Protein AF-A0A0A8VHV1-F1 (afdb_monomer)

pLDDT: mean 80.83, std 12.63, range [40.34, 96.0]

Mean predicted aligned error: 10.75 Å

Structure (mmCIF, N/CA/C/O backbone):
data_AF-A0A0A8VHV1-F1
#
_entry.id   AF-A0A0A8VHV1-F1
#
loop_
_atom_site.group_PDB
_atom_site.id
_atom_site.type_symbol
_atom_site.label_atom_id
_atom_site.label_alt_id
_atom_site.label_comp_id
_atom_site.label_asym_id
_atom_site.label_entity_id
_atom_site.label_seq_id
_atom_site.pdbx_PDB_ins_code
_atom_site.Cartn_x
_atom_site.Cartn_y
_atom_site.Cartn_z
_atom_site.occupancy
_atom_site.B_iso_or_equiv
_atom_site.auth_seq_id
_atom_site.auth_comp_id
_atom_site.auth_asym_id
_atom_site.auth_atom_id
_atom_site.pdbx_PDB_model_num
ATOM 1 N N . MET A 1 1 ? -10.168 7.794 14.213 1.00 55.97 1 MET A N 1
ATOM 2 C CA . MET A 1 1 ? -9.825 6.361 14.110 1.00 55.97 1 MET A CA 1
ATOM 3 C C . MET A 1 1 ? -11.157 5.637 14.111 1.00 55.97 1 MET A C 1
ATOM 5 O O . MET A 1 1 ? -11.986 6.041 14.915 1.00 55.97 1 MET A O 1
ATOM 9 N N . ALA A 1 2 ? -11.427 4.72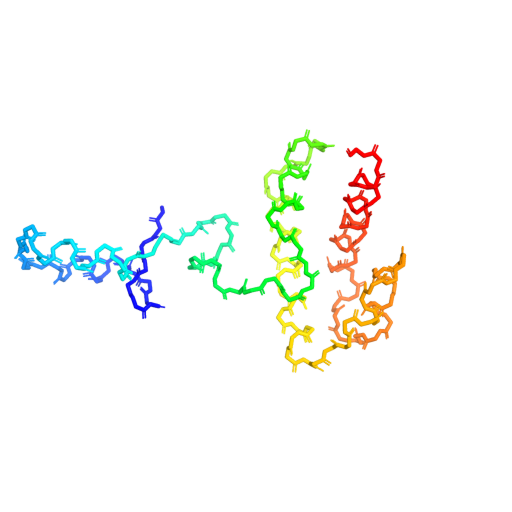6 13.178 1.00 71.88 2 ALA A N 1
ATOM 10 C CA . ALA A 1 2 ? -12.677 3.960 13.217 1.00 71.88 2 ALA A CA 1
ATOM 11 C C . ALA A 1 2 ? -12.372 2.554 13.735 1.00 71.88 2 ALA A C 1
ATOM 13 O O . ALA A 1 2 ? -11.261 2.063 13.538 1.00 71.88 2 ALA A O 1
ATOM 14 N N . LEU A 1 3 ? -13.326 1.942 14.422 1.00 79.81 3 LEU A N 1
ATOM 15 C CA . LEU A 1 3 ? -13.239 0.547 14.827 1.00 79.81 3 LEU A CA 1
ATOM 16 C C . LEU A 1 3 ? -14.014 -0.300 13.830 1.00 79.81 3 LEU A C 1
ATOM 18 O O . LEU A 1 3 ? -14.979 0.156 13.218 1.00 79.81 3 LEU A O 1
ATOM 22 N N . VAL A 1 4 ? -13.558 -1.524 13.660 1.00 80.88 4 VAL A N 1
ATOM 23 C CA . VAL A 1 4 ? -14.183 -2.533 12.828 1.00 80.88 4 VAL A CA 1
ATOM 24 C C . VAL A 1 4 ? -14.493 -3.705 13.726 1.00 80.88 4 VAL A C 1
ATOM 26 O O . VAL A 1 4 ? -13.620 -4.154 14.460 1.00 80.88 4 VAL A O 1
ATOM 29 N N . PHE A 1 5 ? -15.710 -4.208 13.633 1.00 86.00 5 PHE A N 1
ATOM 30 C CA . PHE A 1 5 ? -16.144 -5.402 14.328 1.00 86.00 5 PHE A CA 1
ATOM 31 C C . PHE A 1 5 ? -16.542 -6.448 13.292 1.00 86.00 5 PHE A C 1
ATOM 33 O O . PHE A 1 5 ? -17.395 -6.176 12.447 1.00 86.00 5 PHE A O 1
ATOM 40 N N . ARG A 1 6 ? -15.882 -7.615 13.298 1.00 82.81 6 ARG A N 1
ATOM 41 C CA . ARG A 1 6 ? -16.151 -8.717 12.345 1.00 82.81 6 ARG A CA 1
ATOM 42 C C . ARG A 1 6 ? -16.209 -8.271 10.870 1.00 82.81 6 ARG A C 1
ATOM 44 O O . ARG A 1 6 ? -17.079 -8.685 10.110 1.00 82.81 6 ARG A O 1
ATOM 51 N N . GLY A 1 7 ? -15.298 -7.384 10.469 1.00 75.56 7 GLY A N 1
ATOM 52 C CA . GLY A 1 7 ? -15.221 -6.857 9.099 1.00 75.56 7 GLY A CA 1
ATOM 53 C C . GLY A 1 7 ? -16.186 -5.708 8.775 1.00 75.56 7 GLY A C 1
ATOM 54 O O . GLY A 1 7 ? -16.118 -5.163 7.676 1.00 75.56 7 GLY A O 1
ATOM 55 N N . GLN A 1 8 ? -17.036 -5.279 9.712 1.00 80.12 8 GLN A N 1
ATOM 56 C CA . GLN A 1 8 ? -17.936 -4.137 9.531 1.00 80.12 8 GLN A CA 1
ATOM 57 C C . GLN A 1 8 ? -17.443 -2.903 10.288 1.00 80.12 8 GLN A C 1
ATOM 59 O O . GLN A 1 8 ? -17.110 -2.973 11.470 1.00 80.12 8 GLN A O 1
ATOM 64 N N . ILE A 1 9 ? -17.398 -1.753 9.612 1.00 82.94 9 ILE A N 1
ATOM 65 C CA . ILE A 1 9 ? -17.026 -0.483 10.246 1.00 82.94 9 ILE A CA 1
ATOM 66 C C . ILE A 1 9 ? -18.115 -0.091 11.246 1.00 82.94 9 ILE A C 1
ATOM 68 O O . ILE A 1 9 ? -19.277 0.073 10.880 1.00 82.94 9 ILE A O 1
ATOM 72 N N . ILE A 1 10 ? -17.712 0.145 12.491 1.00 86.94 10 ILE A N 1
ATOM 73 C CA . ILE A 1 10 ? -18.567 0.738 13.513 1.00 86.94 10 ILE A CA 1
ATOM 74 C C . ILE A 1 10 ? -18.740 2.223 13.168 1.00 86.94 10 ILE A C 1
ATOM 76 O O . ILE A 1 10 ? -17.833 3.040 13.355 1.00 86.94 10 ILE A O 1
ATOM 80 N N . ASN A 1 11 ? -19.896 2.563 12.598 1.00 83.62 11 ASN A N 1
ATOM 81 C CA . ASN A 1 11 ? -20.250 3.925 12.206 1.00 83.62 11 ASN A CA 1
ATOM 82 C C . ASN A 1 11 ? -20.964 4.676 13.354 1.00 83.62 11 ASN A C 1
ATOM 84 O O . ASN A 1 11 ? -21.222 4.121 14.421 1.00 83.62 11 ASN A O 1
ATOM 88 N N . LYS A 1 12 ? -21.273 5.965 13.153 1.00 85.25 12 LYS A N 1
ATOM 89 C CA . LYS A 1 12 ? -21.922 6.792 14.188 1.00 85.25 12 LYS A CA 1
ATOM 90 C C . LYS A 1 12 ? -23.313 6.288 14.586 1.00 85.25 12 LYS A C 1
ATOM 92 O O . LYS A 1 12 ? -23.675 6.416 15.748 1.00 85.25 12 LYS A O 1
ATOM 97 N N . GLU A 1 13 ? -24.069 5.738 13.642 1.00 88.50 13 GLU A N 1
ATOM 98 C CA . GLU A 1 13 ? -25.417 5.208 13.882 1.00 88.50 13 GLU A CA 1
ATOM 99 C C . GLU A 1 13 ? -25.359 3.943 14.742 1.00 88.50 13 GLU A C 1
ATOM 101 O O . GLU A 1 13 ? -26.095 3.829 15.716 1.00 88.50 13 GLU A O 1
ATOM 106 N N . ALA A 1 14 ? -24.417 3.042 14.449 1.00 87.50 14 ALA A N 1
ATOM 107 C CA . ALA A 1 14 ? -24.170 1.843 15.238 1.00 87.50 14 ALA A CA 1
ATOM 108 C C . ALA A 1 14 ? -23.776 2.193 16.678 1.00 87.50 14 ALA A C 1
ATOM 110 O O . ALA A 1 14 ? -24.305 1.593 17.602 1.00 87.50 14 ALA A O 1
ATOM 111 N N . ILE A 1 15 ? -22.908 3.195 16.877 1.00 88.31 15 ILE A N 1
ATOM 112 C CA . ILE A 1 15 ? -22.536 3.675 18.222 1.00 88.31 15 ILE A CA 1
ATOM 113 C C . ILE A 1 15 ? -23.752 4.246 18.955 1.00 88.31 15 ILE A C 1
ATOM 115 O O . ILE A 1 15 ? -23.921 3.993 20.141 1.00 88.31 15 ILE A O 1
ATOM 119 N N . ALA A 1 16 ? -24.609 5.000 18.261 1.00 91.19 16 ALA A N 1
ATOM 120 C CA . ALA A 1 16 ? -25.812 5.569 18.863 1.00 91.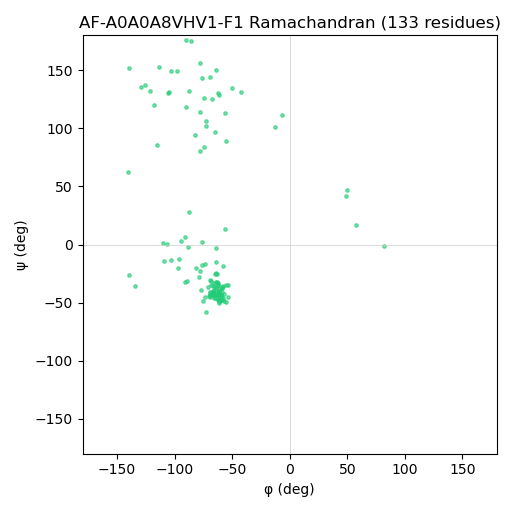19 16 ALA A CA 1
ATOM 121 C C . ALA A 1 16 ? -26.823 4.499 19.313 1.00 91.19 16 ALA A C 1
ATOM 123 O O . ALA A 1 16 ? -27.603 4.758 20.224 1.00 91.19 16 ALA A O 1
ATOM 124 N N . GLY A 1 17 ? -26.802 3.315 18.693 1.00 90.00 17 GLY A N 1
ATOM 125 C CA . GLY A 1 17 ? -27.624 2.165 19.075 1.00 90.00 17 GLY A CA 1
ATOM 126 C C . GLY A 1 17 ? -27.006 1.247 20.135 1.00 90.00 17 GLY A C 1
ATOM 127 O O . GLY A 1 17 ? -27.642 0.268 20.504 1.00 90.00 17 GLY A O 1
ATOM 128 N N . MET A 1 18 ? -25.784 1.514 20.609 1.00 91.31 18 MET A N 1
ATOM 129 C CA . MET A 1 18 ? -25.154 0.732 21.680 1.00 91.31 18 MET A CA 1
ATOM 130 C C . MET A 1 18 ? -25.651 1.227 23.044 1.00 91.31 18 MET A C 1
ATOM 132 O O . MET A 1 18 ? -25.107 2.180 23.598 1.00 91.31 18 MET A O 1
ATOM 136 N N . ASP A 1 19 ? -26.685 0.584 23.581 1.00 92.56 19 ASP A N 1
ATOM 137 C CA . ASP A 1 19 ? -27.321 0.932 24.859 1.00 92.56 19 ASP A CA 1
ATOM 138 C C . ASP A 1 19 ? -27.057 -0.088 25.980 1.00 92.56 19 ASP A C 1
ATOM 140 O O . ASP A 1 19 ? -27.267 0.209 27.158 1.00 92.56 19 ASP A O 1
ATOM 144 N N . GLN A 1 20 ? -26.558 -1.275 25.633 1.00 91.25 20 GLN A N 1
ATOM 145 C CA . GLN A 1 20 ? -26.288 -2.338 26.588 1.00 91.25 20 GLN A CA 1
ATOM 146 C C . GLN A 1 20 ? -24.853 -2.259 27.143 1.00 91.25 20 GLN A C 1
ATOM 148 O O . GLN A 1 20 ? -23.890 -2.422 26.385 1.00 91.25 20 GLN A O 1
ATOM 153 N N . PRO A 1 21 ? -24.673 -2.076 28.466 1.00 92.12 21 PRO A N 1
ATOM 154 C CA . PRO A 1 21 ? -23.369 -2.223 29.094 1.00 92.12 21 PRO A CA 1
ATOM 155 C C . PRO A 1 21 ? -22.937 -3.694 29.079 1.00 92.12 21 PRO A C 1
ATOM 157 O O . PRO A 1 21 ? -23.749 -4.604 29.252 1.00 92.12 21 PRO A O 1
ATOM 160 N N . ILE A 1 22 ? -21.640 -3.913 28.895 1.00 93.75 22 ILE A N 1
ATOM 161 C CA . ILE A 1 22 ? -21.009 -5.235 28.907 1.00 93.75 22 ILE A CA 1
ATOM 162 C C . ILE A 1 22 ? -20.069 -5.349 30.107 1.00 93.75 22 ILE A C 1
ATOM 164 O O . ILE A 1 22 ? -19.545 -4.341 30.583 1.00 93.75 22 ILE A O 1
ATOM 168 N N . ASP A 1 23 ? -19.865 -6.570 30.590 1.00 96.00 23 ASP A N 1
ATOM 169 C CA . ASP A 1 23 ? -18.894 -6.861 31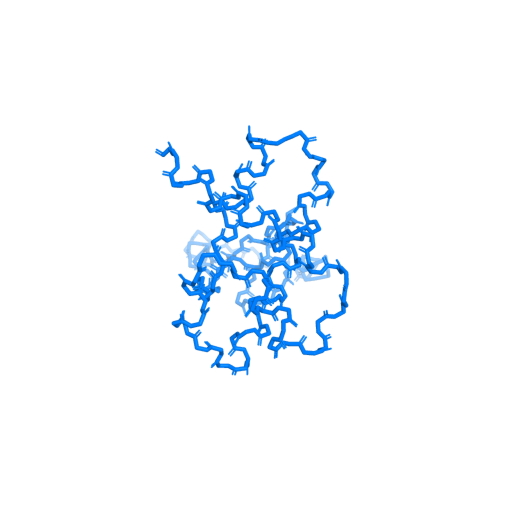.643 1.00 96.00 23 ASP A CA 1
ATOM 170 C C . ASP A 1 23 ? -17.481 -7.100 31.077 1.00 96.00 23 ASP A C 1
ATOM 172 O O . ASP A 1 23 ? -17.260 -7.139 29.860 1.00 96.00 23 ASP A O 1
ATOM 176 N N . ASP A 1 24 ? -16.509 -7.269 31.976 1.00 95.06 24 ASP A N 1
ATOM 177 C CA . ASP A 1 24 ? -15.105 -7.488 31.618 1.00 95.06 24 ASP A CA 1
ATOM 178 C C . ASP A 1 24 ? -14.893 -8.776 30.808 1.00 95.06 24 ASP A C 1
ATOM 180 O O . ASP A 1 24 ? -14.021 -8.831 29.937 1.00 95.06 24 ASP A O 1
ATOM 184 N N . GLN A 1 25 ? -15.691 -9.815 31.065 1.00 94.19 25 GLN A N 1
ATOM 185 C CA . GLN A 1 25 ? -15.568 -11.094 30.373 1.00 94.19 25 GLN A CA 1
ATOM 186 C C . GLN A 1 25 ? -15.993 -10.960 28.907 1.00 94.19 25 GLN A C 1
ATOM 188 O O . GLN A 1 25 ? -15.287 -11.419 28.003 1.00 94.19 25 GLN A O 1
ATOM 193 N N . VAL A 1 26 ? -17.114 -10.282 28.661 1.00 92.81 26 VAL A N 1
ATOM 194 C CA . VAL A 1 26 ? -17.586 -9.959 27.314 1.00 92.81 26 VAL A CA 1
ATOM 195 C C . VAL A 1 26 ? -16.606 -9.008 26.628 1.00 92.81 26 VAL A C 1
ATOM 197 O O . VAL A 1 26 ? -16.240 -9.251 25.476 1.00 92.81 26 VAL A O 1
ATOM 200 N N . TRP A 1 27 ? -16.101 -7.986 27.324 1.00 91.31 27 TRP A N 1
ATOM 201 C CA . TRP A 1 27 ? -15.112 -7.059 26.770 1.00 91.31 27 TRP A CA 1
ATOM 202 C C . TRP A 1 27 ? -13.846 -7.769 26.276 1.00 91.31 27 TRP A C 1
ATOM 204 O O . TRP A 1 27 ? -13.440 -7.566 25.130 1.00 91.31 27 TRP A O 1
ATOM 214 N N . LEU A 1 28 ? -13.262 -8.654 27.089 1.00 89.56 28 LEU A N 1
ATOM 215 C CA . LEU A 1 28 ? -12.073 -9.429 26.717 1.00 89.56 28 LEU A CA 1
ATOM 216 C C . LEU A 1 28 ? -12.303 -10.291 25.468 1.00 89.56 28 LEU A C 1
ATOM 218 O O . LEU A 1 28 ? -11.411 -10.416 24.629 1.00 89.56 28 LEU A O 1
ATOM 222 N N . SER A 1 29 ? -13.501 -10.861 25.312 1.00 89.25 29 SER A N 1
ATOM 223 C CA . SER A 1 29 ? -13.842 -11.627 24.108 1.00 89.25 29 SER A CA 1
ATOM 224 C C . SER A 1 29 ? -13.934 -10.738 22.860 1.00 89.25 29 SER A C 1
ATOM 226 O O . SER A 1 29 ? -13.370 -11.076 21.818 1.00 89.25 29 SER A O 1
ATOM 228 N N . LEU A 1 30 ? -14.555 -9.559 22.985 1.00 88.31 30 LEU A N 1
ATOM 229 C CA . LEU A 1 30 ? -14.760 -8.614 21.886 1.00 88.31 30 LEU A CA 1
ATOM 230 C C . LEU A 1 30 ? -13.458 -7.975 21.405 1.00 88.31 30 LEU A C 1
ATOM 232 O O . LEU A 1 30 ? -13.338 -7.671 20.220 1.00 88.31 30 LEU A O 1
ATOM 236 N N . GLN A 1 31 ? -12.468 -7.793 22.282 1.00 84.06 31 GLN A N 1
ATOM 237 C CA . GLN A 1 31 ? -11.170 -7.225 21.902 1.00 84.06 31 GLN A CA 1
ATOM 238 C C . GLN A 1 31 ? -10.493 -7.996 20.763 1.00 84.06 31 GLN A C 1
ATOM 240 O O . GLN A 1 31 ? -9.881 -7.373 19.900 1.00 84.06 31 GLN A O 1
ATOM 245 N N . ASN A 1 32 ? -10.649 -9.322 20.713 1.00 82.44 32 ASN A N 1
ATOM 246 C CA . ASN A 1 32 ? -10.072 -10.155 19.652 1.00 82.44 32 ASN A CA 1
ATOM 247 C C . ASN A 1 32 ? -10.802 -10.021 18.306 1.00 82.44 32 ASN A C 1
ATOM 249 O O . ASN A 1 32 ? -10.274 -10.406 17.266 1.00 82.44 32 ASN A O 1
ATOM 253 N N . GLU A 1 33 ? -12.020 -9.487 18.317 1.00 85.50 33 GLU A N 1
ATOM 254 C CA . GLU A 1 33 ? -12.856 -9.295 17.130 1.00 85.50 33 GLU A CA 1
ATOM 255 C C . GLU A 1 33 ? -12.870 -7.838 16.649 1.00 85.50 33 GLU A C 1
ATOM 257 O O . GLU A 1 33 ? -13.335 -7.534 15.542 1.00 85.50 33 GLU A O 1
ATOM 262 N N . LEU A 1 34 ? -12.373 -6.934 17.496 1.00 84.62 34 LEU A N 1
ATOM 263 C CA . LEU A 1 34 ? -12.246 -5.518 17.225 1.00 84.62 34 LEU A CA 1
ATOM 264 C C . LEU A 1 34 ? -10.919 -5.227 16.543 1.00 84.62 34 LEU A C 1
ATOM 266 O O . LEU A 1 34 ? -9.838 -5.620 16.966 1.00 84.62 34 LEU A O 1
ATOM 270 N N . THR A 1 35 ? -11.011 -4.461 15.474 1.00 78.50 35 THR A N 1
ATOM 271 C CA . THR A 1 35 ? -9.882 -4.095 14.642 1.00 78.50 35 THR A CA 1
ATOM 272 C C . THR A 1 35 ? -9.858 -2.589 14.449 1.00 78.50 35 THR A C 1
ATOM 274 O O . THR A 1 35 ? -10.872 -1.967 14.134 1.00 78.50 35 THR A O 1
ATOM 277 N N . ALA A 1 36 ? -8.684 -1.975 14.578 1.00 71.88 36 ALA A N 1
ATOM 278 C CA . ALA A 1 36 ? -8.524 -0.570 14.231 1.00 71.88 36 ALA A CA 1
ATOM 279 C C . ALA A 1 36 ? -8.508 -0.387 12.703 1.00 71.88 36 ALA A C 1
ATOM 281 O O . ALA A 1 36 ? -7.688 -0.976 11.998 1.00 71.88 36 ALA A O 1
ATOM 282 N N . LEU A 1 37 ? -9.376 0.489 12.191 1.00 71.38 37 LEU A N 1
ATOM 283 C CA . LEU A 1 37 ? -9.281 1.025 10.837 1.00 71.38 37 LEU A CA 1
ATOM 284 C C . LEU A 1 37 ? -8.210 2.113 10.824 1.00 71.38 37 LEU A C 1
ATOM 286 O O . LEU A 1 37 ? -8.374 3.200 11.404 1.00 71.38 37 LEU A O 1
ATOM 290 N N . CYS A 1 38 ? -7.120 1.855 10.109 1.00 68.88 38 CYS A N 1
ATOM 291 C CA . CYS A 1 38 ? -6.111 2.873 9.897 1.00 68.88 38 CYS A CA 1
ATOM 292 C C . CYS A 1 38 ? -6.646 3.912 8.906 1.00 68.88 38 CYS A C 1
ATOM 294 O O . CYS A 1 38 ? -6.675 3.691 7.699 1.00 68.88 38 CYS A O 1
ATOM 296 N N . ARG A 1 39 ? -7.009 5.102 9.401 1.00 61.16 39 ARG A N 1
ATOM 297 C CA . ARG A 1 39 ? -7.486 6.225 8.564 1.00 61.16 39 ARG A CA 1
ATOM 298 C C . ARG A 1 39 ? -6.493 6.670 7.482 1.00 61.16 39 ARG A C 1
ATOM 300 O O . ARG A 1 39 ? -6.871 7.366 6.546 1.00 61.16 39 ARG A O 1
ATOM 307 N N . PHE A 1 40 ? -5.224 6.301 7.640 1.00 53.97 40 PHE A N 1
ATOM 308 C CA . PHE A 1 40 ? -4.161 6.611 6.692 1.00 53.97 40 PHE A CA 1
ATOM 309 C C . PHE A 1 40 ? -4.010 5.536 5.613 1.00 53.97 40 PHE A C 1
ATOM 311 O O . PHE A 1 40 ? -3.655 5.876 4.489 1.00 53.97 40 PHE A O 1
ATOM 318 N N . CYS A 1 41 ? -4.297 4.272 5.940 1.00 55.47 41 CYS A N 1
ATOM 319 C CA . CYS A 1 41 ? -4.224 3.147 5.004 1.00 55.47 41 CYS A CA 1
ATOM 320 C C . CYS A 1 41 ? -5.584 2.806 4.372 1.00 55.47 41 CYS A C 1
ATOM 322 O O . CYS A 1 41 ? -5.611 2.072 3.398 1.00 55.47 41 CYS A O 1
ATOM 324 N N . SER A 1 42 ? -6.692 3.353 4.893 1.00 54.34 42 SER A N 1
ATOM 325 C CA . SER A 1 42 ? -8.070 3.098 4.436 1.00 54.34 42 SER A CA 1
ATOM 326 C C . SER A 1 42 ? -8.508 1.622 4.473 1.00 54.34 42 SER A C 1
ATOM 328 O O . SER A 1 42 ? -9.550 1.297 3.918 1.00 54.34 42 SER A O 1
ATOM 330 N N . GLU A 1 43 ? -7.786 0.770 5.205 1.00 53.88 43 GLU A N 1
ATOM 331 C CA . GLU A 1 43 ? -8.103 -0.644 5.423 1.00 53.88 43 GLU A CA 1
ATOM 332 C C . GLU A 1 43 ? -8.170 -0.986 6.919 1.00 53.88 43 GLU A C 1
ATOM 334 O O . GLU A 1 43 ? -7.36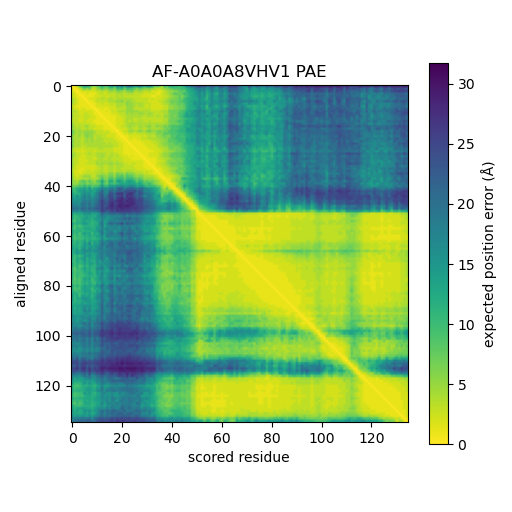9 -0.516 7.743 1.00 53.88 43 GLU A O 1
ATOM 339 N N . ILE A 1 44 ? -9.202 -1.770 7.240 1.00 54.06 44 ILE A N 1
ATOM 340 C CA . ILE A 1 44 ? -9.352 -2.646 8.410 1.00 54.06 44 ILE A CA 1
ATOM 341 C C . ILE A 1 44 ? -8.066 -3.476 8.466 1.00 54.06 44 ILE A C 1
ATOM 343 O O . ILE A 1 44 ? -7.675 -3.875 7.379 1.00 54.06 44 ILE A O 1
ATOM 347 N N . TYR A 1 45 ? -7.403 -3.665 9.624 1.00 49.50 45 TYR A N 1
ATOM 348 C CA . TYR A 1 45 ? -6.156 -4.458 9.791 1.00 49.50 45 TYR A CA 1
ATOM 349 C C . TYR A 1 45 ? -5.756 -5.214 8.520 1.00 49.50 45 TYR A C 1
ATOM 351 O O . TYR A 1 45 ? -6.487 -6.119 8.117 1.00 49.50 45 TYR A O 1
ATOM 359 N N . CYS A 1 46 ? -4.649 -4.821 7.885 1.00 46.12 46 CYS A N 1
ATOM 360 C CA . CYS A 1 46 ? -4.137 -5.486 6.691 1.00 46.12 46 CYS A CA 1
ATOM 361 C C . CYS A 1 46 ? -3.928 -6.984 6.961 1.00 46.12 46 CYS A C 1
ATOM 363 O O . CYS A 1 46 ? -2.852 -7.401 7.370 1.00 46.12 46 CYS A O 1
ATOM 365 N N . ASN A 1 47 ? -4.972 -7.773 6.728 1.00 40.34 47 ASN A N 1
ATOM 366 C CA . ASN A 1 47 ? -4.931 -9.213 6.522 1.00 40.34 47 ASN A CA 1
ATOM 367 C C . ASN A 1 47 ? -4.780 -9.532 5.031 1.00 40.34 47 ASN A C 1
ATOM 369 O O . ASN A 1 47 ? -4.824 -10.698 4.646 1.00 40.34 47 ASN A O 1
ATOM 373 N N . SER A 1 48 ? -4.571 -8.522 4.181 1.00 45.53 48 SER A N 1
ATOM 374 C CA . SER A 1 48 ? -3.899 -8.741 2.912 1.00 45.53 48 SER A CA 1
ATOM 375 C C . SER A 1 48 ? -2.473 -9.169 3.245 1.00 45.53 48 SER A C 1
ATOM 377 O O . SER A 1 48 ? -1.608 -8.348 3.546 1.00 45.53 48 SER A O 1
ATOM 379 N N . SER A 1 49 ? -2.236 -10.485 3.248 1.00 50.59 49 SER A N 1
ATOM 380 C CA . SER A 1 49 ? -0.889 -11.011 3.039 1.00 50.59 49 SER A CA 1
ATOM 381 C C . SER A 1 49 ? -0.262 -10.202 1.902 1.00 50.59 49 SER A C 1
ATOM 383 O O . SER A 1 49 ? -0.953 -10.019 0.894 1.00 50.59 49 SER A O 1
ATOM 385 N N . PRO A 1 50 ? 0.972 -9.691 2.034 1.00 55.31 50 PRO A N 1
ATOM 386 C CA . PRO A 1 50 ? 1.574 -8.906 0.966 1.00 55.31 50 PRO A CA 1
ATOM 387 C C . PRO A 1 50 ? 1.581 -9.762 -0.303 1.00 55.31 50 PRO A C 1
ATOM 389 O O . PRO A 1 50 ? 2.223 -10.812 -0.324 1.00 55.31 50 PRO A O 1
ATOM 392 N N . GLY A 1 51 ? 0.799 -9.367 -1.312 1.00 73.19 51 GLY A N 1
ATOM 393 C CA . GLY A 1 51 ? 0.734 -10.096 -2.573 1.00 73.19 51 GLY A CA 1
ATOM 394 C C . GLY A 1 51 ? 2.023 -9.870 -3.349 1.00 73.19 51 GLY A C 1
ATOM 395 O O . GLY A 1 51 ? 2.764 -10.808 -3.630 1.00 73.19 51 GLY A O 1
ATOM 396 N N . TYR A 1 52 ? 2.317 -8.600 -3.629 1.00 84.69 52 TYR A N 1
ATOM 397 C CA . TYR A 1 52 ? 3.474 -8.187 -4.418 1.00 84.69 52 TYR A CA 1
ATOM 398 C C . TYR A 1 52 ? 4.234 -7.008 -3.795 1.00 84.69 52 TYR A C 1
ATOM 400 O O . TYR A 1 52 ? 5.463 -6.965 -3.864 1.00 84.69 52 TYR A O 1
ATOM 408 N N . PHE A 1 53 ? 3.542 -6.053 -3.165 1.00 88.06 53 PHE A N 1
ATOM 409 C CA . PHE A 1 53 ? 4.181 -4.857 -2.599 1.00 88.06 53 PHE A CA 1
ATOM 410 C C . PHE A 1 53 ? 4.284 -4.898 -1.065 1.00 88.06 53 PHE A C 1
ATOM 412 O O . PHE A 1 53 ? 3.281 -5.048 -0.367 1.00 88.06 53 PHE A O 1
ATOM 419 N N . ASP A 1 54 ? 5.474 -4.630 -0.518 1.00 88.94 54 ASP A N 1
ATOM 420 C CA . ASP A 1 54 ? 5.659 -4.314 0.902 1.00 88.94 54 ASP A CA 1
ATOM 421 C C . ASP A 1 54 ? 5.258 -2.856 1.163 1.00 88.94 54 ASP A C 1
ATOM 423 O O . ASP A 1 54 ? 6.065 -1.923 1.212 1.00 88.94 54 ASP A O 1
ATOM 427 N N . ILE A 1 55 ? 3.948 -2.648 1.287 1.00 87.50 55 ILE A N 1
ATOM 428 C CA . ILE A 1 55 ? 3.361 -1.319 1.461 1.00 87.50 55 ILE A CA 1
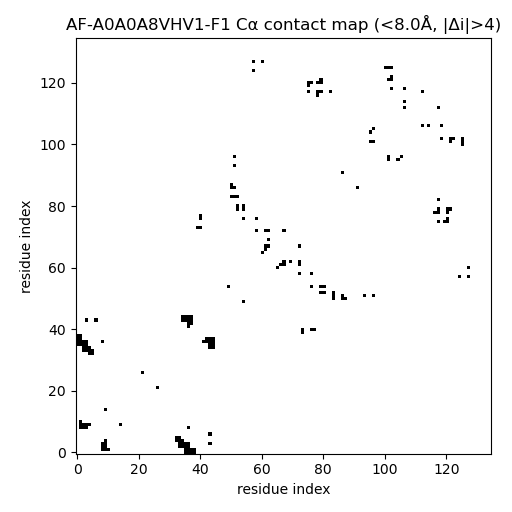ATOM 429 C C . ILE A 1 55 ? 3.821 -0.650 2.762 1.00 87.50 55 ILE A C 1
ATOM 431 O O . ILE A 1 55 ? 3.913 0.579 2.816 1.00 87.50 55 ILE A O 1
ATOM 435 N N . MET A 1 56 ? 4.072 -1.425 3.818 1.00 85.69 56 MET A N 1
ATOM 436 C CA . MET A 1 56 ? 4.423 -0.871 5.125 1.00 85.69 56 MET A CA 1
ATOM 437 C C . MET A 1 56 ? 5.860 -0.363 5.132 1.00 85.69 56 MET A C 1
ATOM 439 O O . MET A 1 56 ? 6.078 0.794 5.500 1.00 85.69 56 MET A O 1
ATOM 443 N N . ALA A 1 57 ? 6.810 -1.170 4.657 1.00 88.06 57 ALA A N 1
ATOM 444 C CA . ALA A 1 57 ? 8.200 -0.749 4.5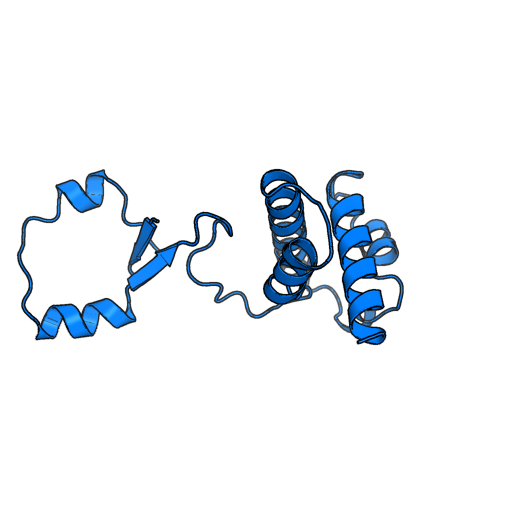52 1.00 88.06 57 ALA A CA 1
ATOM 445 C C . ALA A 1 57 ? 8.370 0.385 3.531 1.00 88.06 57 ALA A C 1
ATOM 447 O O . ALA A 1 57 ? 9.025 1.385 3.828 1.00 88.06 57 ALA A O 1
ATOM 448 N N . PHE A 1 58 ? 7.689 0.311 2.379 1.00 91.81 58 PHE A N 1
ATOM 449 C CA . PHE A 1 58 ? 7.691 1.398 1.398 1.00 91.81 58 PHE A CA 1
ATOM 450 C C . PHE A 1 58 ? 7.187 2.717 1.990 1.00 91.81 58 PHE A C 1
ATOM 452 O O . PHE A 1 58 ? 7.806 3.765 1.814 1.00 91.81 58 PHE A O 1
ATOM 459 N N . LYS A 1 59 ? 6.070 2.685 2.724 1.00 89.62 59 LYS A N 1
ATOM 460 C CA . LYS A 1 59 ? 5.516 3.875 3.376 1.00 89.62 59 LYS A CA 1
ATOM 461 C C . LYS A 1 59 ? 6.489 4.467 4.397 1.00 89.62 59 LYS A C 1
ATOM 463 O O . LYS A 1 59 ? 6.596 5.690 4.460 1.00 89.62 59 LYS A O 1
ATOM 468 N N . GLN A 1 60 ? 7.175 3.626 5.172 1.00 89.50 60 GLN A N 1
ATOM 469 C CA . GLN A 1 60 ? 8.182 4.083 6.130 1.00 89.50 60 GLN A CA 1
ATOM 470 C C . GLN A 1 60 ? 9.341 4.780 5.414 1.00 89.50 60 GLN A C 1
ATOM 472 O O . GLN A 1 60 ? 9.667 5.917 5.747 1.00 89.50 60 GLN A O 1
ATOM 477 N N . TYR A 1 61 ? 9.864 4.159 4.353 1.00 94.19 61 TYR A N 1
ATOM 478 C CA . TYR A 1 61 ? 10.876 4.758 3.486 1.00 94.19 61 TYR A CA 1
ATOM 479 C C . TYR A 1 61 ? 10.435 6.129 2.955 1.00 94.19 61 TYR A C 1
ATOM 481 O O . TYR A 1 61 ? 11.196 7.090 3.024 1.00 94.19 61 TYR A O 1
ATOM 489 N N . LEU A 1 62 ? 9.191 6.263 2.479 1.00 93.56 62 LEU A N 1
ATOM 490 C CA . LEU A 1 62 ? 8.708 7.552 1.986 1.00 93.56 62 LEU A CA 1
ATOM 491 C C . LEU A 1 62 ? 8.680 8.636 3.077 1.00 93.56 62 LEU A C 1
ATOM 493 O O . LEU A 1 62 ? 8.930 9.794 2.756 1.00 93.56 62 LEU A O 1
ATOM 497 N N . PHE A 1 63 ? 8.375 8.296 4.331 1.00 88.44 63 PHE A N 1
ATOM 498 C CA . PHE A 1 63 ? 8.363 9.273 5.425 1.00 88.44 63 PHE A CA 1
ATOM 499 C C . PHE A 1 63 ? 9.754 9.647 5.922 1.00 88.44 63 PHE A C 1
ATOM 501 O O . PHE A 1 63 ? 9.980 10.802 6.266 1.00 88.44 63 PHE A O 1
ATOM 508 N N . GLU A 1 64 ? 10.661 8.678 6.000 1.00 91.06 64 GLU A N 1
ATOM 509 C CA . GLU A 1 64 ? 11.970 8.883 6.620 1.00 91.06 64 GLU A CA 1
ATOM 510 C C . GLU A 1 64 ? 13.037 9.340 5.628 1.00 91.06 64 GLU A C 1
ATOM 512 O O . GLU A 1 64 ? 13.941 10.081 5.997 1.00 91.06 64 GLU A O 1
ATOM 517 N N . GLN A 1 65 ? 12.942 8.892 4.374 1.00 94.00 65 GLN A N 1
ATOM 518 C CA . GLN A 1 65 ? 13.997 9.049 3.370 1.00 94.00 65 GLN A CA 1
ATOM 519 C C . GLN A 1 65 ? 13.620 10.035 2.257 1.00 94.00 65 GLN A C 1
ATOM 521 O O . GLN A 1 65 ? 14.387 10.229 1.314 1.00 94.00 65 GLN A O 1
ATOM 526 N N . THR A 1 66 ? 12.434 10.655 2.317 1.00 91.50 66 THR A N 1
ATOM 527 C CA . THR A 1 66 ? 11.990 11.637 1.316 1.00 91.50 66 THR A CA 1
ATOM 528 C C . THR A 1 66 ? 11.270 12.820 1.961 1.00 91.50 66 THR A C 1
ATOM 530 O O . THR A 1 66 ? 10.607 12.666 2.979 1.00 91.50 66 THR A O 1
ATOM 533 N N . GLU A 1 67 ? 11.314 13.996 1.330 1.00 92.56 67 GLU A N 1
ATOM 534 C CA . GLU A 1 67 ? 10.607 15.204 1.800 1.00 92.56 67 GLU A CA 1
ATOM 535 C C . GLU A 1 67 ? 9.156 15.297 1.283 1.00 92.56 67 GLU A C 1
ATOM 537 O O . GLU A 1 67 ? 8.610 16.379 1.055 1.00 92.56 67 GLU A O 1
ATOM 542 N N . MET A 1 68 ? 8.511 14.160 1.015 1.00 91.31 68 MET A N 1
ATOM 543 C CA . MET A 1 68 ? 7.172 14.159 0.430 1.00 91.31 68 MET A CA 1
ATOM 544 C C . MET A 1 68 ? 6.084 14.500 1.449 1.00 91.31 68 MET A C 1
ATOM 546 O O . MET A 1 68 ? 6.095 14.059 2.595 1.00 91.31 68 MET A O 1
ATOM 550 N N . SER A 1 69 ? 5.063 15.232 0.992 1.00 92.62 69 SER A N 1
ATOM 551 C CA . SER A 1 69 ? 3.899 15.538 1.824 1.00 92.62 69 SER A CA 1
ATOM 552 C C . SER A 1 69 ? 3.126 14.270 2.211 1.00 92.62 69 SER A C 1
ATOM 554 O O . SER A 1 69 ? 3.014 13.327 1.421 1.00 92.62 69 SER A O 1
ATOM 556 N N . HIS A 1 70 ? 2.481 14.280 3.383 1.00 84.81 70 HIS A N 1
ATOM 557 C CA . HIS A 1 70 ? 1.602 13.187 3.824 1.00 84.81 70 HIS A CA 1
ATOM 558 C C . HIS A 1 70 ? 0.514 12.838 2.792 1.00 84.81 70 HIS A C 1
ATOM 560 O O . HIS A 1 70 ? 0.154 11.668 2.648 1.00 84.81 70 HIS A O 1
ATOM 566 N N . SER A 1 71 ? -0.003 13.834 2.065 1.00 87.19 71 SER A N 1
ATOM 567 C CA . SER A 1 71 ? -1.003 13.635 1.009 1.00 87.19 71 SER A CA 1
ATOM 568 C C . SER A 1 71 ? -0.433 12.836 -0.163 1.00 87.19 71 SER A C 1
ATOM 570 O O . SER A 1 71 ? -1.051 11.865 -0.595 1.00 87.19 71 SER A O 1
ATOM 572 N N . THR A 1 72 ? 0.771 13.186 -0.620 1.00 90.50 72 THR A N 1
ATOM 573 C CA . THR A 1 72 ? 1.478 12.477 -1.698 1.00 90.50 72 THR A CA 1
ATOM 574 C C . THR A 1 72 ? 1.833 11.049 -1.289 1.00 90.50 72 THR A C 1
ATOM 576 O O . THR A 1 72 ? 1.606 10.111 -2.052 1.00 90.50 72 THR A O 1
ATOM 579 N N . VAL A 1 73 ? 2.319 10.857 -0.057 1.00 90.31 73 VAL A N 1
ATOM 580 C CA . VAL A 1 73 ? 2.604 9.520 0.489 1.00 90.31 73 VAL A CA 1
ATOM 581 C C . VAL A 1 73 ? 1.340 8.659 0.489 1.00 90.31 73 VAL A C 1
ATOM 583 O O . VAL A 1 73 ? 1.361 7.523 0.014 1.00 90.31 73 VAL A O 1
ATOM 586 N N . ARG A 1 74 ? 0.211 9.206 0.961 1.00 86.44 74 ARG A N 1
ATOM 587 C CA . ARG A 1 74 ? -1.079 8.500 0.959 1.00 86.44 74 ARG A CA 1
ATOM 588 C C . ARG A 1 74 ? -1.514 8.114 -0.453 1.00 86.44 74 ARG A C 1
ATOM 590 O O . ARG A 1 74 ? -1.975 6.996 -0.660 1.00 86.44 74 ARG A O 1
ATOM 597 N N . GLU A 1 75 ? -1.365 9.019 -1.412 1.00 88.62 75 GLU A N 1
ATOM 598 C CA . GLU A 1 75 ? -1.716 8.782 -2.813 1.00 88.62 75 GLU A CA 1
ATOM 599 C C . GLU A 1 75 ? -0.924 7.611 -3.410 1.00 88.62 75 GLU A C 1
ATOM 601 O O . GLU A 1 75 ? -1.512 6.734 -4.046 1.00 88.62 75 GLU A O 1
ATOM 606 N N . TYR A 1 76 ? 0.386 7.542 -3.161 1.00 90.75 76 TYR A N 1
ATOM 607 C CA . TYR A 1 76 ? 1.221 6.440 -3.647 1.00 90.75 76 TYR A CA 1
ATOM 608 C C . TYR A 1 76 ? 0.888 5.112 -2.977 1.00 90.75 76 TYR A C 1
ATOM 610 O O . TYR A 1 76 ? 0.743 4.107 -3.670 1.00 90.75 76 TYR A O 1
ATOM 618 N N . VAL A 1 77 ? 0.683 5.110 -1.658 1.00 88.00 77 VAL A N 1
ATOM 619 C CA . VAL A 1 77 ? 0.281 3.908 -0.916 1.00 88.00 77 VAL A CA 1
ATOM 620 C C . VAL A 1 77 ? -1.042 3.347 -1.443 1.00 88.00 77 VAL A C 1
ATOM 622 O O . VAL A 1 77 ? -1.137 2.156 -1.723 1.00 88.00 77 VAL A O 1
ATOM 625 N N . VAL A 1 78 ? -2.058 4.196 -1.632 1.00 84.62 78 VAL A N 1
ATOM 626 C CA . VAL A 1 78 ? -3.368 3.763 -2.151 1.00 84.62 78 VAL A CA 1
ATOM 627 C C . VAL A 1 78 ? -3.255 3.222 -3.577 1.00 84.62 78 VAL A C 1
ATOM 629 O O . VAL A 1 78 ? -3.922 2.250 -3.924 1.00 84.62 78 VAL A O 1
ATOM 632 N N . ARG A 1 79 ? -2.407 3.825 -4.416 1.00 87.50 79 ARG A N 1
ATOM 633 C CA . ARG A 1 79 ? -2.180 3.358 -5.790 1.00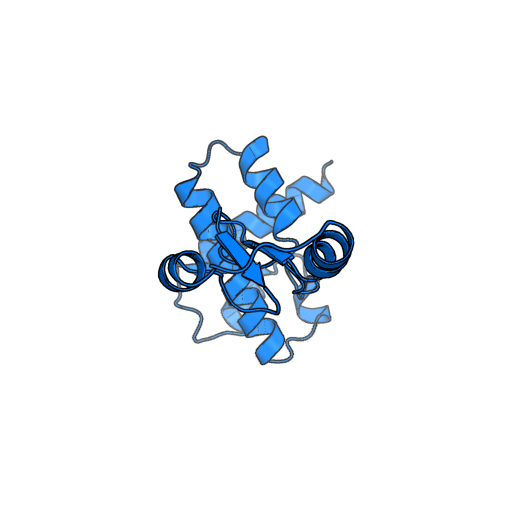 87.50 79 ARG A CA 1
ATOM 634 C C . ARG A 1 79 ? -1.548 1.976 -5.837 1.00 87.50 79 ARG A C 1
ATOM 636 O O . ARG A 1 79 ? -2.032 1.147 -6.600 1.00 87.50 79 ARG A O 1
ATOM 643 N N . LEU A 1 80 ? -0.509 1.733 -5.039 1.00 88.50 80 LEU A N 1
ATOM 644 C CA . LEU A 1 80 ? 0.142 0.424 -5.005 1.00 88.50 80 LEU A CA 1
ATOM 645 C C . LEU A 1 80 ? -0.775 -0.655 -4.427 1.00 88.50 80 LEU A C 1
ATOM 647 O O . LEU A 1 80 ? -0.781 -1.755 -4.952 1.00 88.50 80 LEU A O 1
ATOM 651 N N . ARG A 1 81 ? -1.620 -0.334 -3.440 1.00 84.38 81 ARG A N 1
ATOM 652 C CA . ARG A 1 81 ? -2.631 -1.276 -2.919 1.00 84.38 81 ARG A CA 1
ATOM 653 C C . ARG A 1 81 ? -3.640 -1.709 -3.973 1.00 84.38 81 ARG A C 1
ATOM 655 O O . ARG A 1 81 ? -3.832 -2.895 -4.190 1.00 84.38 81 ARG A O 1
ATOM 662 N N . ARG A 1 82 ? -4.232 -0.748 -4.686 1.00 81.88 82 ARG A N 1
ATOM 663 C CA . ARG A 1 82 ? -5.155 -1.053 -5.792 1.00 81.88 82 ARG A CA 1
ATOM 664 C C . ARG A 1 82 ? -4.483 -1.886 -6.876 1.00 81.88 82 ARG A C 1
ATOM 666 O O . ARG A 1 82 ? -5.119 -2.727 -7.495 1.00 81.88 82 ARG A O 1
ATOM 673 N N . LEU A 1 83 ? -3.205 -1.621 -7.129 1.00 84.31 83 LEU A N 1
ATOM 674 C CA . LEU A 1 83 ? -2.432 -2.397 -8.082 1.00 84.31 83 LEU A CA 1
ATOM 675 C C . LEU A 1 83 ? -2.178 -3.822 -7.571 1.00 84.31 83 LEU A C 1
ATOM 677 O O . LEU A 1 83 ? -2.337 -4.757 -8.342 1.00 84.31 83 LEU A O 1
ATOM 681 N N . ASP A 1 84 ? -1.862 -3.990 -6.287 1.00 84.94 84 ASP A N 1
ATOM 682 C CA . ASP A 1 84 ? -1.734 -5.293 -5.623 1.00 84.94 84 ASP A CA 1
ATOM 683 C C . ASP A 1 84 ? -3.021 -6.118 -5.782 1.00 84.94 84 ASP A C 1
ATOM 685 O O . ASP A 1 84 ? -2.978 -7.242 -6.273 1.00 84.94 84 ASP A O 1
ATOM 689 N N . GLU A 1 85 ? -4.182 -5.517 -5.494 1.00 80.19 85 GLU A N 1
ATOM 690 C CA . GLU A 1 85 ? -5.501 -6.141 -5.676 1.00 80.19 85 GLU A CA 1
ATOM 691 C C . GLU A 1 85 ? -5.732 -6.594 -7.127 1.00 80.19 85 GLU A C 1
ATOM 693 O O . GLU A 1 85 ? -6.221 -7.699 -7.367 1.00 80.19 85 GLU A O 1
ATOM 698 N N . MET A 1 86 ? -5.353 -5.769 -8.111 1.00 81.25 86 MET A N 1
ATOM 699 C CA . MET A 1 86 ? -5.469 -6.111 -9.534 1.00 81.25 86 MET A CA 1
ATOM 700 C C . MET A 1 86 ? -4.543 -7.268 -9.938 1.00 81.25 86 MET A C 1
ATOM 702 O O . MET A 1 86 ? -4.938 -8.129 -10.729 1.00 81.25 86 MET A O 1
ATOM 706 N N . LEU A 1 87 ? -3.316 -7.302 -9.413 1.00 84.12 87 LEU A N 1
ATOM 707 C CA . LEU A 1 87 ? -2.349 -8.369 -9.685 1.00 84.12 87 LEU A CA 1
ATOM 708 C C . LEU A 1 87 ? -2.802 -9.697 -9.068 1.00 84.12 87 LEU A C 1
ATOM 7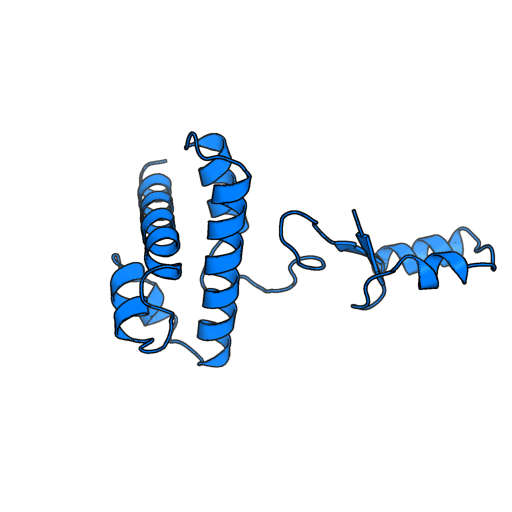10 O O . LEU A 1 87 ? -2.780 -10.725 -9.743 1.00 84.12 87 LEU A O 1
ATOM 714 N N . VAL A 1 88 ? -3.304 -9.664 -7.831 1.00 83.56 88 VAL A N 1
ATOM 715 C CA . VAL A 1 88 ? -3.885 -10.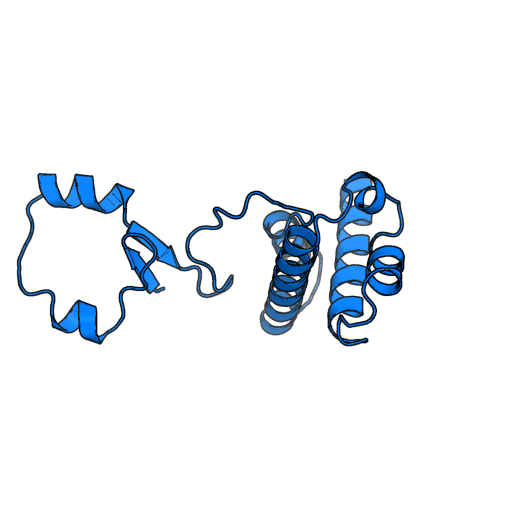836 -7.161 1.00 83.56 88 VAL A CA 1
ATOM 716 C C . VAL A 1 88 ? -5.099 -11.352 -7.937 1.00 83.56 88 VAL A C 1
ATOM 718 O O . VAL A 1 88 ? -5.167 -12.536 -8.256 1.00 83.56 88 VAL A O 1
ATOM 721 N N . ALA A 1 89 ? -6.030 -10.471 -8.318 1.00 81.06 89 ALA A N 1
ATOM 722 C CA . ALA A 1 89 ? -7.233 -10.857 -9.060 1.00 81.06 89 ALA A CA 1
ATOM 723 C C . ALA A 1 89 ? -6.935 -11.453 -10.449 1.00 81.06 89 ALA A C 1
ATOM 725 O O . ALA A 1 89 ? -7.737 -12.223 -10.977 1.00 81.06 89 ALA A O 1
ATOM 726 N N . SER A 1 90 ? -5.788 -11.110 -11.042 1.00 81.69 90 SER A N 1
ATOM 727 C CA . SER A 1 90 ? -5.342 -11.633 -12.339 1.00 81.69 90 SER A CA 1
ATOM 728 C C . SER A 1 90 ? -4.410 -12.845 -12.235 1.00 81.69 90 SER A C 1
ATOM 730 O O . SER A 1 90 ? -3.965 -13.341 -13.269 1.00 81.69 90 SER A O 1
ATOM 732 N N . ASN A 1 91 ? -4.142 -13.356 -11.024 1.00 83.88 91 ASN A N 1
ATOM 733 C CA . ASN A 1 91 ? -3.157 -14.413 -10.764 1.00 83.88 91 ASN A CA 1
ATOM 734 C C . ASN A 1 91 ? -1.796 -14.105 -11.412 1.00 83.88 91 ASN A C 1
ATOM 736 O O . ASN A 1 91 ? -1.211 -14.941 -12.108 1.00 83.88 91 ASN A O 1
ATOM 740 N N . TYR A 1 92 ? -1.311 -12.876 -11.234 1.00 84.62 92 TYR A N 1
ATOM 741 C CA . TYR A 1 92 ? -0.090 -12.425 -11.889 1.00 84.62 92 TYR A CA 1
ATOM 742 C C . TYR A 1 92 ? 1.135 -13.257 -11.436 1.00 84.62 92 TYR A C 1
ATOM 744 O O . TYR A 1 92 ? 1.364 -13.420 -10.239 1.00 84.62 92 TYR A O 1
ATOM 752 N N . PRO A 1 93 ? 1.969 -13.791 -12.343 1.00 84.25 93 PRO A N 1
ATOM 753 C CA . PRO A 1 93 ? 3.091 -14.646 -11.946 1.00 84.25 93 PRO A CA 1
ATOM 754 C C . PRO A 1 93 ? 4.111 -13.926 -11.048 1.00 84.25 93 PRO A C 1
ATOM 756 O O . PRO A 1 93 ? 4.615 -12.855 -11.402 1.00 84.25 93 PRO A O 1
ATOM 759 N N . ALA A 1 94 ? 4.466 -14.520 -9.906 1.00 81.62 94 ALA A N 1
ATOM 760 C CA . ALA A 1 94 ? 5.426 -13.938 -8.961 1.00 81.62 94 ALA A CA 1
ATOM 761 C C . ALA A 1 94 ? 6.836 -13.806 -9.570 1.00 81.62 94 ALA A C 1
ATOM 763 O O . ALA A 1 94 ? 7.553 -12.841 -9.307 1.00 81.62 94 ALA A O 1
ATOM 764 N N . GLU A 1 95 ? 7.214 -14.718 -10.467 1.00 80.88 95 GLU A N 1
ATOM 765 C CA . GLU A 1 95 ? 8.503 -14.703 -11.166 1.00 80.88 95 GLU A CA 1
ATOM 766 C C . GLU A 1 95 ? 8.623 -13.489 -12.089 1.00 80.88 95 GLU A C 1
ATOM 768 O O . GLU A 1 95 ? 9.704 -12.921 -12.263 1.00 80.88 95 GLU A O 1
ATOM 773 N N . LYS A 1 96 ? 7.497 -13.044 -12.665 1.00 77.00 96 LYS A N 1
ATOM 774 C CA . LYS A 1 96 ? 7.466 -11.819 -13.464 1.00 77.00 96 LYS A CA 1
ATOM 775 C C . LYS A 1 96 ? 7.694 -10.584 -12.600 1.00 77.00 96 LYS A C 1
ATOM 777 O O . LYS A 1 96 ? 8.271 -9.621 -13.106 1.00 77.00 96 LYS A O 1
ATOM 782 N N . PHE A 1 97 ? 7.271 -10.617 -11.338 1.00 79.88 97 PHE A N 1
ATOM 783 C CA . PHE A 1 97 ? 7.423 -9.520 -10.387 1.00 79.88 97 PHE A CA 1
ATOM 784 C C . PHE A 1 97 ? 8.842 -9.415 -9.802 1.00 79.88 97 PHE A C 1
ATOM 786 O O . PHE A 1 97 ? 9.254 -8.332 -9.426 1.00 79.88 97 PHE A O 1
ATOM 793 N N . ALA A 1 98 ? 9.649 -10.477 -9.784 1.00 71.69 98 ALA A N 1
ATOM 794 C CA . ALA A 1 98 ? 10.992 -10.449 -9.181 1.00 71.69 98 ALA A CA 1
ATOM 795 C C . ALA A 1 98 ? 12.091 -9.735 -10.015 1.00 71.69 98 ALA A C 1
ATOM 797 O O . ALA A 1 98 ? 13.259 -9.726 -9.628 1.00 71.69 98 ALA A O 1
ATOM 798 N N . SER A 1 99 ? 11.762 -9.161 -11.178 1.00 68.06 99 SER A N 1
ATOM 799 C CA . SER A 1 99 ? 12.752 -8.538 -12.075 1.00 68.06 99 SER A CA 1
ATOM 800 C C . SER A 1 99 ? 13.208 -7.148 -11.619 1.00 68.06 99 SER A C 1
ATOM 802 O O . SER A 1 99 ? 12.445 -6.420 -10.994 1.00 68.06 99 SER A O 1
ATOM 804 N N . GLU A 1 100 ? 14.403 -6.717 -12.038 1.00 64.56 100 GLU A N 1
ATOM 805 C CA . GLU A 1 100 ? 14.998 -5.416 -11.671 1.00 64.56 100 GLU A CA 1
ATOM 806 C C . GLU A 1 100 ? 14.232 -4.173 -12.171 1.00 64.56 100 GLU A C 1
ATOM 808 O O . GLU A 1 100 ? 14.615 -3.048 -11.865 1.00 64.56 100 GLU A O 1
ATOM 813 N N . THR A 1 101 ? 13.149 -4.342 -12.933 1.00 69.25 101 THR A N 1
ATOM 814 C CA . THR A 1 101 ? 12.334 -3.239 -13.468 1.00 69.25 101 THR A CA 1
ATOM 815 C C . THR A 1 101 ? 10.845 -3.573 -13.409 1.00 69.25 101 THR A C 1
ATOM 817 O O . THR A 1 101 ? 10.149 -3.656 -14.426 1.00 69.25 101 THR A O 1
ATOM 820 N N . ILE A 1 102 ? 10.338 -3.765 -12.188 1.00 76.12 102 ILE A N 1
ATOM 821 C CA . ILE A 1 102 ? 8.937 -4.136 -11.959 1.00 76.12 102 ILE A CA 1
ATOM 822 C C . ILE A 1 102 ? 7.960 -3.120 -12.559 1.00 76.12 102 ILE A C 1
ATOM 824 O O . ILE A 1 102 ? 6.939 -3.520 -13.117 1.00 76.12 102 ILE A O 1
ATOM 828 N N . HIS A 1 103 ? 8.286 -1.817 -12.532 1.00 78.38 103 HIS A N 1
ATOM 829 C CA . HIS A 1 103 ? 7.382 -0.790 -13.049 1.00 78.38 103 HIS A CA 1
ATOM 830 C C . HIS A 1 103 ? 7.068 -0.974 -14.530 1.00 78.38 103 HIS A C 1
ATOM 832 O O . HIS A 1 103 ? 5.924 -0.785 -14.933 1.00 78.38 103 HIS A O 1
ATOM 838 N N . GLN A 1 104 ? 8.081 -1.289 -15.341 1.00 76.06 104 GLN A N 1
ATOM 839 C CA . GLN A 1 104 ? 7.950 -1.280 -16.793 1.00 76.06 104 GLN A CA 1
ATOM 840 C C . GLN A 1 104 ? 7.134 -2.493 -17.217 1.00 76.06 104 GLN A C 1
ATOM 842 O O . GLN A 1 104 ? 6.151 -2.358 -17.933 1.00 76.06 104 GLN A O 1
ATOM 847 N N . ARG A 1 105 ? 7.450 -3.652 -16.635 1.00 79.06 105 ARG A N 1
ATOM 848 C CA . ARG A 1 105 ? 6.745 -4.900 -16.909 1.00 79.06 105 ARG A CA 1
ATOM 849 C C . ARG A 1 105 ? 5.276 -4.862 -16.488 1.00 79.06 105 ARG A C 1
ATOM 851 O O . ARG A 1 105 ? 4.424 -5.288 -17.254 1.00 79.06 105 ARG A O 1
ATOM 858 N N . ILE A 1 106 ? 4.965 -4.324 -15.307 1.00 81.12 106 ILE A N 1
ATOM 859 C CA . ILE A 1 106 ? 3.573 -4.217 -14.840 1.00 81.12 106 ILE A CA 1
ATOM 860 C C . ILE A 1 106 ? 2.766 -3.264 -15.731 1.00 81.12 106 ILE A C 1
ATOM 862 O O . ILE A 1 106 ? 1.594 -3.517 -15.990 1.00 81.12 106 ILE A O 1
ATOM 866 N N . ILE A 1 107 ? 3.380 -2.178 -16.214 1.00 77.62 107 ILE A N 1
ATOM 867 C CA . ILE A 1 107 ? 2.733 -1.245 -17.147 1.00 77.62 107 ILE A CA 1
ATOM 868 C C . ILE A 1 107 ? 2.459 -1.912 -18.497 1.00 77.62 107 ILE A C 1
ATOM 870 O O . ILE A 1 107 ? 1.383 -1.706 -19.055 1.00 77.62 107 ILE A O 1
ATOM 874 N N . ASP A 1 108 ? 3.410 -2.697 -18.999 1.00 77.38 108 ASP A N 1
ATOM 875 C CA . ASP A 1 108 ? 3.294 -3.365 -20.295 1.00 77.38 108 ASP A CA 1
ATOM 876 C C . ASP A 1 108 ? 2.257 -4.510 -20.253 1.00 77.38 108 ASP A C 1
ATOM 878 O O . ASP A 1 108 ? 1.497 -4.688 -21.205 1.00 77.38 108 ASP A O 1
ATOM 882 N N . ASP A 1 109 ? 2.163 -5.238 -19.132 1.00 77.50 109 ASP A N 1
ATOM 883 C CA . ASP A 1 109 ? 1.247 -6.378 -18.962 1.00 77.50 109 ASP A CA 1
ATOM 884 C C . ASP A 1 109 ? -0.203 -5.961 -18.599 1.00 77.50 109 ASP A C 1
ATOM 886 O O . ASP A 1 109 ? -1.134 -6.744 -18.803 1.00 77.50 109 ASP A O 1
ATOM 890 N N . LEU A 1 110 ? -0.437 -4.742 -18.083 1.00 72.31 110 LEU A N 1
ATOM 891 C CA . LEU A 1 110 ? -1.768 -4.244 -17.683 1.00 72.31 110 LEU A CA 1
ATOM 892 C C . LEU A 1 110 ? -2.227 -3.051 -18.549 1.00 72.31 110 LEU A C 1
ATOM 894 O O . LEU A 1 110 ? -2.125 -1.896 -18.122 1.00 72.31 110 LEU A O 1
ATOM 898 N N . PRO A 1 111 ? -2.845 -3.299 -19.723 1.00 61.12 111 PRO A N 1
ATOM 899 C CA . PRO A 1 111 ? -3.236 -2.247 -20.671 1.00 61.12 111 PRO A CA 1
ATOM 900 C C . PRO A 1 111 ? -4.294 -1.256 -20.143 1.00 61.12 111 PRO A C 1
ATOM 902 O O . PRO A 1 111 ? -4.450 -0.174 -20.701 1.00 61.12 111 PRO A O 1
ATOM 905 N N . ASN A 1 112 ? -4.989 -1.577 -19.042 1.00 61.47 112 ASN A N 1
ATOM 906 C CA . ASN A 1 112 ? -6.053 -0.746 -18.455 1.00 61.47 112 ASN A CA 1
ATOM 907 C C . ASN A 1 112 ? -5.666 -0.021 -17.152 1.00 61.47 112 ASN A C 1
ATOM 909 O O . ASN A 1 112 ? -6.493 0.701 -16.587 1.00 61.47 112 ASN A O 1
ATOM 913 N N . ALA A 1 113 ? -4.436 -0.168 -16.648 1.00 59.06 113 ALA A N 1
ATOM 914 C CA . ALA A 1 113 ? -3.986 0.583 -15.476 1.00 59.06 113 ALA A CA 1
ATOM 915 C C . ALA A 1 113 ? -3.715 2.046 -15.877 1.00 59.06 113 ALA A C 1
ATOM 917 O O . ALA A 1 113 ? -2.587 2.409 -16.198 1.00 59.06 113 ALA A O 1
ATOM 918 N N . ALA A 1 114 ? -4.774 2.867 -15.905 1.00 52.91 114 ALA A N 1
ATOM 919 C CA . ALA A 1 114 ? -4.806 4.300 -16.229 1.00 52.91 114 ALA A CA 1
ATOM 920 C C . ALA A 1 114 ? -3.414 4.977 -16.270 1.00 52.91 114 ALA A C 1
ATOM 922 O O . ALA A 1 114 ? -2.823 5.321 -15.238 1.00 52.91 114 ALA A O 1
ATOM 923 N N . HIS A 1 115 ? -2.924 5.154 -17.500 1.00 63.25 115 HIS A N 1
ATOM 924 C CA . HIS A 1 115 ? -1.535 5.289 -17.959 1.00 63.25 115 HIS A CA 1
ATOM 925 C C . HIS A 1 115 ? -0.607 6.375 -17.377 1.00 63.25 115 HIS A C 1
ATOM 927 O O . HIS A 1 115 ? 0.488 6.558 -17.891 1.00 63.25 115 HIS A O 1
ATOM 933 N N . ASN A 1 116 ? -0.925 7.050 -16.278 1.00 62.75 116 ASN A N 1
ATOM 934 C CA . ASN A 1 116 ? 0.049 7.923 -15.597 1.00 62.75 116 ASN A CA 1
ATOM 935 C C . ASN A 1 116 ? -0.008 7.825 -14.071 1.00 62.75 116 ASN A C 1
ATOM 937 O O . ASN A 1 116 ? 1.007 8.023 -13.402 1.00 62.75 116 ASN A O 1
ATOM 941 N N . ASN A 1 117 ? -1.163 7.459 -13.512 1.00 72.12 117 ASN A N 1
ATOM 942 C CA . ASN A 1 117 ? -1.396 7.544 -12.073 1.00 72.12 117 ASN A CA 1
ATOM 943 C C . ASN A 1 117 ? -0.572 6.506 -11.299 1.00 72.12 117 ASN A C 1
ATOM 945 O O . ASN A 1 117 ? 0.067 6.844 -10.307 1.00 72.12 117 ASN A O 1
ATOM 949 N N . TYR A 1 118 ? -0.518 5.259 -11.771 1.00 84.56 118 TYR A N 1
ATOM 950 C CA . TYR A 1 118 ? 0.241 4.192 -11.103 1.00 84.56 118 TYR A CA 1
ATOM 951 C C . TYR A 1 118 ? 1.744 4.258 -11.383 1.00 84.56 118 TYR A C 1
ATOM 953 O O . TYR A 1 118 ? 2.548 3.877 -10.536 1.00 84.56 118 TYR A O 1
ATOM 961 N N . ARG A 1 119 ? 2.135 4.805 -12.540 1.00 86.06 119 ARG A N 1
ATOM 962 C CA . ARG A 1 119 ? 3.528 4.837 -13.005 1.00 86.06 119 ARG A CA 1
ATOM 963 C C . ARG A 1 119 ? 4.459 5.556 -12.036 1.00 86.06 119 ARG A C 1
ATOM 965 O O . ARG A 1 119 ? 5.573 5.101 -11.801 1.00 86.06 119 ARG A O 1
ATOM 972 N N . ILE A 1 120 ? 4.010 6.674 -11.470 1.00 88.25 120 ILE A N 1
ATOM 973 C CA . ILE A 1 120 ? 4.824 7.451 -10.528 1.00 88.25 120 ILE A CA 1
ATOM 974 C C . ILE A 1 120 ? 4.996 6.686 -9.209 1.00 88.25 120 ILE A C 1
ATOM 976 O O . ILE A 1 120 ? 6.099 6.647 -8.669 1.00 88.25 120 ILE A O 1
ATOM 980 N N . ALA A 1 121 ? 3.935 6.031 -8.727 1.00 90.69 121 ALA A N 1
ATOM 981 C CA . ALA A 1 121 ? 3.996 5.216 -7.517 1.00 90.69 121 ALA A CA 1
ATOM 982 C C . ALA A 1 121 ? 4.927 4.004 -7.699 1.00 90.69 121 ALA A C 1
ATOM 984 O O . ALA A 1 121 ? 5.767 3.755 -6.840 1.00 90.69 121 ALA A O 1
ATOM 985 N N . LEU A 1 122 ? 4.851 3.320 -8.846 1.00 91.19 122 LEU A N 1
ATOM 986 C CA . LEU A 1 122 ? 5.740 2.208 -9.196 1.00 91.19 122 LEU A CA 1
ATOM 987 C C . LEU A 1 122 ? 7.208 2.639 -9.286 1.00 91.19 122 LEU A C 1
ATOM 989 O O . LEU A 1 122 ? 8.061 2.021 -8.664 1.00 91.19 122 LEU A O 1
ATOM 993 N N . ARG A 1 123 ? 7.500 3.757 -9.964 1.00 90.69 123 ARG A N 1
ATOM 994 C CA . ARG A 1 123 ? 8.865 4.312 -10.017 1.00 90.69 123 ARG A CA 1
ATOM 995 C C . ARG A 1 123 ? 9.413 4.651 -8.636 1.00 90.69 123 ARG A C 1
ATOM 997 O O . ARG A 1 123 ? 10.604 4.492 -8.385 1.00 90.69 123 ARG A O 1
ATOM 1004 N N . LYS A 1 124 ? 8.562 5.157 -7.740 1.00 92.81 124 LYS A N 1
ATOM 1005 C CA . LYS A 1 124 ? 8.955 5.414 -6.351 1.00 92.81 124 LYS A CA 1
ATOM 1006 C C . LYS A 1 124 ? 9.210 4.123 -5.587 1.00 92.81 124 LYS A C 1
ATOM 1008 O O . LYS A 1 124 ? 10.132 4.090 -4.780 1.00 92.81 124 LYS A O 1
ATOM 1013 N N . TYR A 1 125 ? 8.453 3.072 -5.872 1.00 92.81 125 TYR A N 1
ATOM 1014 C CA . TYR A 1 125 ? 8.706 1.757 -5.306 1.00 92.81 125 TYR A CA 1
ATOM 1015 C C . TYR A 1 125 ? 10.036 1.163 -5.797 1.00 92.81 125 TYR A C 1
ATOM 1017 O O . TYR A 1 125 ? 10.784 0.637 -4.984 1.00 92.81 125 TYR A O 1
ATOM 1025 N N . ASP A 1 126 ? 10.418 1.338 -7.068 1.00 91.12 126 ASP A N 1
ATOM 1026 C CA . ASP A 1 126 ? 11.758 0.924 -7.527 1.00 91.12 126 ASP A CA 1
ATOM 1027 C C . ASP A 1 126 ? 12.881 1.672 -6.799 1.00 91.12 126 ASP A C 1
ATOM 1029 O O . ASP A 1 126 ? 13.905 1.081 -6.469 1.00 91.12 126 ASP A O 1
ATOM 1033 N N . GLN A 1 127 ? 12.697 2.972 -6.528 1.00 92.25 127 GLN A N 1
ATOM 1034 C CA . GLN A 1 127 ? 13.659 3.760 -5.742 1.00 92.25 127 GLN A CA 1
ATOM 1035 C C . GLN A 1 127 ? 13.803 3.207 -4.323 1.00 92.25 127 GLN A C 1
ATOM 1037 O O . GLN A 1 127 ? 14.918 3.108 -3.819 1.00 92.25 127 GLN A O 1
ATOM 1042 N N . TYR A 1 128 ? 12.689 2.810 -3.708 1.00 93.31 128 TYR A N 1
ATOM 1043 C CA . TYR A 1 128 ? 12.688 2.117 -2.424 1.00 93.31 128 TYR A CA 1
ATOM 1044 C C . TYR A 1 128 ? 13.441 0.779 -2.489 1.00 93.31 128 TYR A C 1
ATOM 1046 O O . TYR A 1 128 ? 14.319 0.549 -1.662 1.00 93.31 128 TYR A O 1
ATOM 1054 N N . LEU A 1 129 ? 13.173 -0.066 -3.490 1.00 91.69 129 LEU A N 1
ATOM 1055 C CA . LEU A 1 129 ? 13.879 -1.342 -3.658 1.00 91.69 129 LEU A CA 1
ATOM 1056 C C . LEU A 1 129 ? 15.385 -1.143 -3.881 1.00 91.69 129 LEU A C 1
ATOM 1058 O O . LEU A 1 129 ? 16.199 -1.894 -3.352 1.00 91.69 129 LEU A O 1
ATOM 1062 N N . ALA A 1 130 ? 15.773 -0.127 -4.655 1.00 90.81 130 ALA A N 1
ATOM 1063 C CA . ALA A 1 130 ? 17.177 0.216 -4.865 1.00 90.81 130 ALA A CA 1
ATOM 1064 C C . ALA A 1 130 ? 17.843 0.720 -3.573 1.00 90.81 130 ALA A C 1
ATOM 1066 O O . ALA A 1 130 ? 18.972 0.333 -3.268 1.00 90.81 130 ALA A O 1
ATOM 1067 N N . TRP A 1 131 ? 17.135 1.537 -2.789 1.00 92.81 131 TRP A N 1
ATOM 1068 C CA . TRP A 1 131 ? 17.593 1.992 -1.477 1.00 92.81 131 TRP A CA 1
ATOM 1069 C C . TRP A 1 131 ? 17.783 0.816 -0.511 1.00 92.81 131 TRP A C 1
ATOM 1071 O O . TRP A 1 131 ? 18.843 0.707 0.095 1.00 92.81 131 TRP A O 1
ATOM 1081 N N . GLN A 1 132 ? 16.835 -0.122 -0.458 1.00 90.62 132 GLN A N 1
ATOM 1082 C CA . GLN A 1 132 ? 16.911 -1.320 0.386 1.00 90.62 132 GLN A CA 1
ATOM 1083 C C . GLN A 1 132 ? 18.063 -2.265 0.002 1.00 90.62 132 GLN A C 1
ATOM 1085 O O . GLN A 1 132 ? 18.535 -3.034 0.824 1.00 90.62 132 GLN A O 1
ATOM 1090 N N . LYS A 1 133 ? 18.540 -2.236 -1.248 1.00 88.19 133 LYS A N 1
ATOM 1091 C CA . LYS A 1 133 ? 19.746 -2.987 -1.650 1.00 88.19 133 LYS A CA 1
ATOM 1092 C C . LYS A 1 133 ? 21.045 -2.332 -1.168 1.00 88.19 133 LYS A C 1
ATOM 1094 O O . LYS A 1 133 ? 22.093 -2.970 -1.209 1.00 88.19 133 LYS A O 1
ATOM 1099 N N . THR A 1 134 ? 20.991 -1.056 -0.791 1.00 86.31 134 THR A N 1
ATOM 1100 C CA . THR A 1 134 ? 22.162 -0.244 -0.429 1.00 86.31 134 THR A CA 1
ATOM 1101 C C . THR A 1 134 ? 22.386 -0.182 1.089 1.00 86.31 134 THR A C 1
ATOM 1103 O O . THR A 1 134 ? 23.503 0.109 1.514 1.00 86.31 134 THR A O 1
ATOM 1106 N N . TYR A 1 135 ? 21.356 -0.471 1.891 1.00 70.88 135 TYR A N 1
ATOM 1107 C CA . TYR A 1 135 ? 21.345 -0.405 3.359 1.00 70.88 135 TYR A CA 1
ATOM 1108 C C . TYR A 1 135 ? 20.806 -1.702 3.958 1.00 70.88 135 TYR A C 1
ATOM 1110 O O . TYR A 1 135 ? 21.344 -2.121 5.006 1.00 70.88 135 TYR A O 1
#

Secondary structure (DSSP, 8-state):
-EEEETTEE--HHHHHT------HHHHHHHHTTEEEEETTTTEES--S--SS--HHHHHHHHHHS----HHHHHHHHHHHHHHHHHHHHTT--HHHHTSTTHHHHHHHH-TTS-TTHHHHHHHHHHHHHHHHTT-

Radius of gyration: 18.73 Å; Cα contacts (8 Å, |Δi|>4): 103; chains: 1; bounding box: 50×30×52 Å

Foldseek 3Di:
DWKAFQNHTCDPVNVVPPPDDDDPVVVVVRVVRIFDQDPLLNDTPPPVPQQQDPLPLLLVCCVPVHPDDSVVSSQLSNLVVVLSVVCVVVVPDNVQSPDLQNLVSSCVVDVPSPPPSNSVSSVSRSVSVVVVVVD

Organism: Yersinia ruckeri (NCBI:txid29486)

InterPro domains:
  IPR004107 Integrase, SAM-like, N-terminal [PF02899] (56-133)
  IPR022523 Flagellar regulator, FliZ [TIGR03823] (1-134)

Solvent-accessible surface area (backbone atoms only — not comparable to full-atom values): 8206 Å² total; per-residue (Å²): 125,46,48,22,50,83,88,40,73,59,45,72,67,57,57,73,68,66,79,78,87,76,55,71,70,58,48,62,59,47,55,81,48,48,34,60,27,40,80,77,76,76,40,58,61,82,76,68,68,72,80,79,58,65,60,67,63,49,52,49,45,45,64,76,77,42,96,63,53,72,67,58,53,40,53,34,54,54,43,52,49,56,48,35,54,53,37,61,76,65,67,57,60,67,77,70,55,73,45,100,55,45,51,60,54,54,54,71,74,38,89,78,66,60,92,60,71,50,58,58,37,34,52,51,48,52,52,47,55,56,49,61,74,75,108

Sequence (135 aa):
MALVFRGQIINKEAIAGMDQPIDDQVWLSLQNELTALCRFCSEIYCNSSPGYFDIMAFKQYLFEQTEMSHSTVREYVVRLRRLDEMLVASNYPAEKFASETIHQRIIDDLPNAAHNNYRIALRKYDQYLAWQKTY